Protein AF-A0A662V491-F1 (afdb_monomer)

pLDDT: mean 94.91, std 5.01, range [62.38, 98.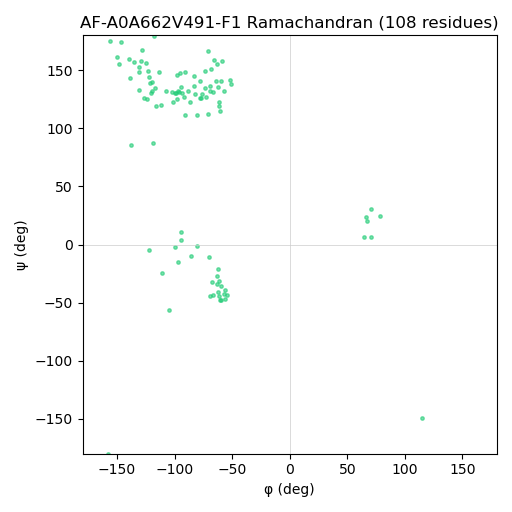44]

Radius of gyration: 14.9 Å; Cα contacts (8 Å, |Δi|>4): 204; chains: 1; bounding box: 35×33×39 Å

Sequence (110 aa):
MRAEIHVPIALARRLGFALEGLRSERYRVVGSEVVTYVLGTVGVRVLTGDRSSRWVSARAVSVPRGYEVILSDALIKELGVVLIKPRSGLWRFVDEEKTRGSEEPAYWVE

Foldseek 3Di:
DFWAKEDAPLRCVVVPQDPPPWDWDWDDDVPDIFIKTWSAWDWDWDDDPVDIFDTDIHTYIYTPPDFFMDTDPNNCVVNQKADDDVVQQWIDGVPDPDIDHDDDTGTRDD

Mean predicted aligned error: 3.32 Å

Structure (mmCIF, N/CA/C/O backbone):
data_AF-A0A662V491-F1
#
_entry.id   AF-A0A662V491-F1
#
loop_
_atom_site.group_PDB
_atom_site.id
_atom_site.type_symbol
_atom_site.label_atom_id
_atom_site.label_alt_id
_atom_site.label_comp_id
_atom_site.label_asym_id
_atom_site.label_entity_id
_atom_site.label_seq_id
_atom_site.pdbx_PDB_ins_code
_atom_site.Cartn_x
_atom_site.Cartn_y
_atom_site.Cartn_z
_atom_site.occupancy
_atom_site.B_iso_or_equiv
_ato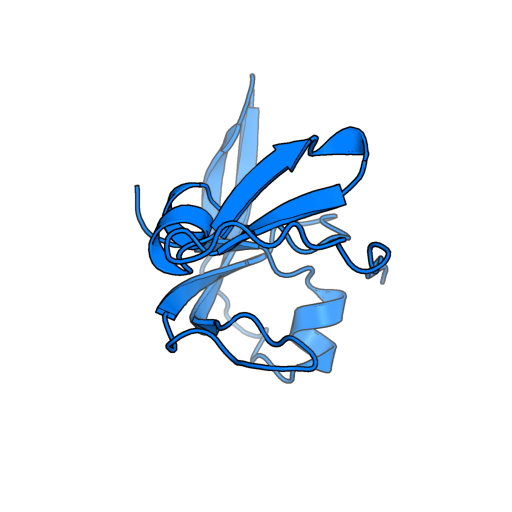m_site.auth_seq_id
_atom_site.auth_comp_id
_atom_site.auth_asym_id
_atom_site.auth_atom_id
_atom_site.pdbx_PDB_model_num
ATOM 1 N N . MET A 1 1 ? -10.188 9.506 -7.701 1.00 62.38 1 MET A N 1
ATOM 2 C CA . MET A 1 1 ? -8.859 8.865 -7.802 1.00 62.38 1 MET A CA 1
ATOM 3 C C . MET A 1 1 ? -9.056 7.359 -7.835 1.00 62.38 1 MET A C 1
ATOM 5 O O . MET A 1 1 ? -10.005 6.884 -7.225 1.00 62.38 1 MET A O 1
ATOM 9 N N . ARG A 1 2 ? -8.250 6.634 -8.617 1.00 87.50 2 ARG A N 1
ATOM 10 C CA . ARG A 1 2 ? -8.315 5.167 -8.731 1.00 87.50 2 ARG A CA 1
ATOM 11 C C . ARG A 1 2 ? -7.521 4.539 -7.580 1.00 87.50 2 ARG A C 1
ATOM 13 O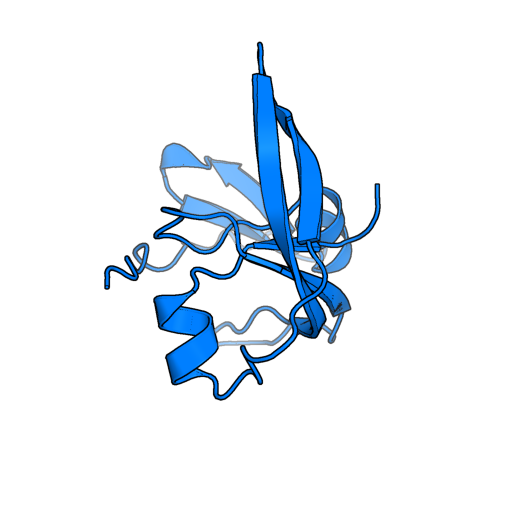 O . ARG A 1 2 ? -6.499 5.102 -7.206 1.00 87.50 2 ARG A O 1
ATOM 20 N N . ALA A 1 3 ? -7.960 3.394 -7.054 1.00 97.31 3 ALA A N 1
ATOM 21 C CA . ALA A 1 3 ? -7.182 2.624 -6.087 1.00 97.31 3 ALA A CA 1
ATOM 22 C C . ALA A 1 3 ? -5.847 2.167 -6.695 1.00 97.31 3 ALA A C 1
ATOM 24 O O . ALA A 1 3 ? -5.803 1.494 -7.731 1.00 97.31 3 ALA A O 1
ATOM 25 N N . GLU A 1 4 ? -4.764 2.551 -6.035 1.00 98.06 4 GLU A N 1
ATOM 26 C CA . GLU A 1 4 ? -3.391 2.314 -6.461 1.00 98.06 4 GLU A CA 1
ATOM 27 C C . GLU A 1 4 ? -2.492 1.913 -5.287 1.00 98.06 4 GLU A C 1
ATOM 29 O O . GLU A 1 4 ? -2.652 2.414 -4.165 1.00 98.06 4 GLU A O 1
ATOM 34 N N . ILE A 1 5 ? -1.556 1.008 -5.574 1.00 98.00 5 ILE A N 1
ATOM 35 C CA . ILE A 1 5 ? -0.482 0.566 -4.689 1.00 98.00 5 ILE A CA 1
ATOM 36 C C . ILE A 1 5 ? 0.865 0.787 -5.378 1.00 98.00 5 ILE A C 1
ATOM 38 O O . ILE A 1 5 ? 1.103 0.302 -6.488 1.00 98.00 5 ILE A O 1
ATOM 42 N N . HIS A 1 6 ? 1.753 1.512 -4.706 1.00 97.06 6 HIS A N 1
ATOM 43 C CA . HIS A 1 6 ? 3.142 1.643 -5.119 1.00 97.06 6 HIS A CA 1
ATOM 44 C C . HIS A 1 6 ? 3.924 0.474 -4.535 1.00 97.06 6 HIS A C 1
ATOM 46 O O . HIS A 1 6 ? 3.941 0.279 -3.321 1.00 97.06 6 HIS A O 1
ATOM 52 N N . VAL A 1 7 ? 4.567 -0.296 -5.400 1.00 97.38 7 VAL A N 1
ATOM 53 C CA . VAL A 1 7 ? 5.376 -1.457 -5.050 1.00 97.38 7 VAL A CA 1
ATOM 54 C C . VAL A 1 7 ? 6.817 -1.152 -5.457 1.00 97.38 7 VAL A C 1
ATOM 56 O O . VAL A 1 7 ? 7.060 -0.931 -6.645 1.00 97.38 7 VAL A O 1
ATOM 59 N N . PRO A 1 8 ? 7.776 -1.129 -4.513 1.00 96.94 8 PRO A N 1
ATOM 60 C CA . PRO A 1 8 ? 9.194 -1.011 -4.837 1.00 96.94 8 PRO A CA 1
ATOM 61 C C . PRO A 1 8 ? 9.625 -2.054 -5.867 1.00 96.94 8 PRO A C 1
ATOM 63 O O . PRO A 1 8 ? 9.205 -3.209 -5.789 1.00 96.94 8 PRO A O 1
ATOM 66 N N . ILE A 1 9 ? 10.506 -1.685 -6.797 1.00 94.69 9 ILE A N 1
ATOM 67 C CA . ILE A 1 9 ? 10.925 -2.591 -7.878 1.00 94.69 9 ILE A CA 1
ATOM 68 C C . ILE A 1 9 ? 11.585 -3.875 -7.344 1.00 94.69 9 ILE A C 1
ATOM 70 O O . ILE A 1 9 ? 11.338 -4.961 -7.869 1.00 94.69 9 ILE A O 1
ATOM 74 N N . ALA A 1 10 ? 12.341 -3.776 -6.243 1.00 94.81 10 ALA A N 1
ATOM 75 C CA . ALA A 1 10 ? 12.939 -4.920 -5.558 1.00 94.81 10 ALA A CA 1
ATOM 76 C C . ALA A 1 10 ? 11.870 -5.889 -5.019 1.00 94.81 10 ALA A C 1
ATOM 78 O O . ALA A 1 10 ? 11.993 -7.107 -5.171 1.00 94.81 10 ALA A O 1
ATOM 79 N N . LEU A 1 11 ? 10.778 -5.355 -4.459 1.00 96.50 11 LEU A N 1
ATOM 80 C CA . LEU A 1 11 ? 9.637 -6.157 -4.022 1.00 96.50 11 LEU A CA 1
ATOM 81 C C . LEU A 1 11 ? 8.881 -6.753 -5.215 1.00 96.50 11 LEU A C 1
ATOM 83 O O . LEU A 1 11 ? 8.564 -7.939 -5.200 1.00 96.50 11 LEU A O 1
ATOM 87 N N . ALA A 1 12 ? 8.632 -5.969 -6.266 1.00 96.00 12 ALA A N 1
ATOM 88 C CA . ALA A 1 12 ? 7.966 -6.450 -7.475 1.00 96.00 12 ALA A CA 1
ATOM 89 C C . ALA A 1 12 ? 8.727 -7.634 -8.099 1.00 96.00 12 ALA A C 1
ATOM 91 O O . ALA A 1 12 ? 8.125 -8.650 -8.441 1.00 96.00 12 ALA A O 1
ATOM 92 N N . ARG A 1 13 ? 10.063 -7.565 -8.152 1.00 95.12 13 ARG A N 1
ATOM 93 C CA . ARG A 1 13 ? 10.911 -8.680 -8.596 1.00 95.12 13 ARG A CA 1
ATOM 94 C C . ARG A 1 13 ? 10.731 -9.919 -7.719 1.00 95.12 13 ARG A C 1
ATOM 96 O O . ARG A 1 13 ? 10.518 -11.009 -8.242 1.00 95.12 13 ARG A O 1
ATOM 103 N N . ARG A 1 14 ? 10.767 -9.760 -6.391 1.00 95.69 14 ARG A N 1
ATOM 104 C CA . ARG A 1 14 ? 10.583 -10.870 -5.437 1.00 95.69 14 ARG A CA 1
ATOM 105 C C . ARG A 1 14 ? 9.195 -11.510 -5.534 1.00 95.69 14 ARG A C 1
ATOM 107 O O . ARG A 1 14 ? 9.069 -12.712 -5.328 1.00 95.69 14 ARG A O 1
ATOM 114 N N . LEU A 1 15 ? 8.171 -10.717 -5.840 1.00 95.50 15 LEU A N 1
ATOM 115 C CA . LEU A 1 15 ? 6.797 -11.182 -6.041 1.00 95.50 15 LEU A CA 1
ATOM 116 C C . LEU A 1 15 ? 6.556 -11.777 -7.441 1.00 95.50 15 LEU A C 1
ATOM 118 O O . LEU A 1 15 ? 5.446 -12.226 -7.714 1.00 95.50 15 LEU A O 1
ATOM 122 N N . GLY A 1 16 ? 7.569 -11.799 -8.315 1.00 95.75 16 GLY A N 1
ATOM 123 C CA . GLY A 1 16 ? 7.488 -12.427 -9.634 1.00 95.75 16 GLY A CA 1
ATOM 124 C C . GLY A 1 16 ? 6.751 -11.600 -10.688 1.00 95.75 16 GLY A C 1
ATOM 125 O O . GLY A 1 16 ? 6.225 -12.166 -11.644 1.00 95.75 16 GLY A O 1
ATOM 126 N N . PHE A 1 17 ? 6.687 -10.274 -10.536 1.00 95.56 17 PHE A N 1
ATOM 127 C CA . PHE A 1 17 ? 6.145 -9.416 -11.590 1.00 95.56 17 PHE A CA 1
ATOM 128 C C . PHE A 1 17 ? 7.019 -9.500 -12.847 1.00 95.56 17 PHE A C 1
ATOM 130 O O . PHE A 1 17 ? 8.247 -9.496 -12.763 1.00 95.56 17 PHE A O 1
ATOM 137 N N . ALA A 1 18 ? 6.386 -9.513 -14.020 1.00 93.94 18 ALA A N 1
ATOM 138 C CA . ALA A 1 18 ? 7.091 -9.341 -15.283 1.00 93.94 18 ALA A CA 1
ATOM 139 C C . ALA A 1 18 ? 7.556 -7.882 -15.394 1.00 93.94 18 ALA A C 1
ATOM 141 O O . ALA A 1 18 ? 6.729 -6.978 -15.474 1.00 93.94 18 ALA A O 1
ATOM 142 N N . LEU A 1 19 ? 8.871 -7.652 -15.354 1.00 93.50 19 LEU A N 1
ATOM 143 C CA . LEU A 1 19 ? 9.457 -6.303 -15.361 1.00 93.50 19 LEU A CA 1
ATOM 144 C C . LEU A 1 19 ? 9.964 -5.863 -16.744 1.00 93.50 19 LEU A C 1
ATOM 146 O O . LEU A 1 19 ? 10.439 -4.740 -16.909 1.00 93.50 19 LEU A O 1
ATOM 150 N N . GLU A 1 20 ? 9.864 -6.734 -17.741 1.00 92.62 20 GLU A N 1
ATOM 151 C CA . GLU A 1 20 ? 10.270 -6.456 -19.115 1.00 92.62 20 GLU A CA 1
ATOM 152 C C . GLU A 1 20 ? 9.153 -5.722 -19.867 1.00 92.62 20 GLU A C 1
ATOM 154 O O . GLU A 1 20 ? 7.979 -6.070 -19.758 1.00 92.62 20 GLU A O 1
ATOM 159 N N . GLY A 1 21 ? 9.511 -4.688 -20.634 1.00 91.50 21 GLY A N 1
ATOM 160 C CA . GLY A 1 21 ? 8.552 -3.963 -21.477 1.00 91.50 21 GLY A CA 1
ATOM 161 C C . GLY A 1 21 ? 7.486 -3.164 -20.715 1.00 91.50 21 GLY A C 1
ATOM 162 O O . GLY A 1 21 ? 6.441 -2.848 -21.285 1.00 91.50 21 GLY A O 1
ATOM 163 N N . LEU A 1 22 ? 7.721 -2.830 -19.440 1.00 94.94 22 LEU A N 1
ATOM 164 C CA . LEU A 1 22 ? 6.769 -2.064 -18.634 1.00 94.94 22 LEU A CA 1
ATOM 165 C C . LEU A 1 22 ? 6.435 -0.716 -19.282 1.00 94.94 22 LEU A C 1
ATOM 167 O O . LEU A 1 22 ? 7.315 0.074 -19.631 1.00 94.94 22 LEU A O 1
ATOM 171 N N . ARG A 1 23 ? 5.137 -0.405 -19.357 1.00 95.69 23 ARG A N 1
ATOM 172 C CA . ARG A 1 23 ? 4.671 0.929 -19.743 1.00 95.69 23 ARG A CA 1
ATOM 173 C C . ARG A 1 23 ? 5.061 1.938 -18.665 1.00 95.69 23 ARG A C 1
ATOM 175 O O . ARG A 1 23 ? 4.764 1.733 -17.489 1.00 95.69 23 ARG A O 1
ATOM 182 N N . SER A 1 24 ? 5.646 3.055 -19.082 1.00 94.88 24 SER A N 1
ATOM 183 C CA . SER A 1 24 ? 5.924 4.197 -18.214 1.00 94.88 24 SER A CA 1
ATOM 184 C C . SER A 1 24 ? 4.858 5.288 -18.333 1.00 94.88 24 SER A C 1
ATOM 186 O O . SER A 1 24 ? 4.366 5.572 -19.425 1.00 94.88 24 SER A O 1
ATOM 188 N N . GLU A 1 25 ? 4.575 5.963 -17.228 1.00 95.38 25 GLU A N 1
ATOM 189 C CA . GLU A 1 25 ? 3.722 7.148 -17.130 1.00 95.38 25 GLU A CA 1
ATOM 190 C C . GLU A 1 25 ? 4.438 8.261 -16.364 1.00 95.38 25 GLU A C 1
ATOM 192 O O . GLU A 1 25 ? 5.361 7.996 -15.597 1.00 95.38 25 GLU A O 1
ATOM 197 N N . ARG A 1 26 ? 4.023 9.517 -16.565 1.00 94.56 26 ARG A N 1
ATOM 198 C CA . ARG A 1 26 ? 4.517 10.658 -15.784 1.00 94.56 26 ARG A CA 1
ATOM 199 C C . ARG A 1 26 ? 3.498 11.045 -14.729 1.00 94.56 26 ARG A C 1
ATOM 201 O O . ARG A 1 26 ? 2.349 11.338 -15.050 1.00 94.56 26 ARG A O 1
ATOM 208 N N . TYR A 1 27 ? 3.932 11.034 -13.478 1.00 92.94 27 TYR A N 1
ATOM 209 C CA . TYR A 1 27 ? 3.136 11.444 -12.333 1.00 92.94 27 TYR A CA 1
ATOM 210 C C . TYR A 1 27 ? 3.564 12.837 -11.919 1.00 92.94 27 TYR A C 1
ATOM 212 O O . TYR A 1 27 ? 4.755 13.095 -11.747 1.00 92.94 27 TYR A O 1
ATOM 220 N N . ARG A 1 28 ? 2.593 13.729 -11.728 1.00 92.50 28 ARG A N 1
ATOM 221 C CA . ARG A 1 28 ? 2.865 15.045 -11.164 1.00 92.50 28 ARG A CA 1
ATOM 222 C C . ARG A 1 28 ? 3.049 14.914 -9.661 1.00 92.50 28 ARG A C 1
ATOM 224 O O . ARG A 1 28 ? 2.175 14.401 -8.967 1.00 92.50 28 ARG A O 1
ATOM 231 N N . VAL A 1 29 ? 4.174 15.411 -9.176 1.00 88.19 29 VAL A N 1
ATOM 232 C CA . VAL A 1 29 ? 4.485 15.531 -7.752 1.00 88.19 29 VAL A CA 1
ATOM 233 C C . VAL A 1 29 ? 4.678 17.007 -7.415 1.00 88.19 29 VAL A C 1
ATOM 235 O O . VAL A 1 29 ? 4.553 17.879 -8.278 1.00 88.19 29 VAL A O 1
ATOM 238 N N . VAL A 1 30 ? 4.958 17.318 -6.151 1.00 89.88 30 VAL A N 1
ATOM 239 C CA . VAL A 1 30 ? 5.217 18.703 -5.746 1.00 89.88 30 VAL A CA 1
ATOM 240 C C . VAL A 1 30 ? 6.442 19.230 -6.501 1.00 89.88 30 VAL A C 1
ATOM 242 O O . VAL A 1 30 ? 7.547 18.723 -6.332 1.00 89.88 30 VAL A O 1
ATOM 245 N N . GLY A 1 31 ? 6.226 20.233 -7.357 1.00 89.69 31 GLY A N 1
ATOM 246 C CA . GLY A 1 31 ? 7.282 20.947 -8.082 1.00 89.69 31 GLY A CA 1
ATOM 247 C C . GLY A 1 31 ? 7.993 20.165 -9.193 1.00 89.69 31 GLY A C 1
ATOM 248 O O . GLY A 1 31 ? 8.964 20.678 -9.738 1.00 89.69 31 GLY A O 1
ATOM 249 N N . SER A 1 32 ? 7.554 18.948 -9.535 1.00 92.25 32 SER A N 1
ATOM 250 C CA . SER A 1 32 ? 8.210 18.125 -10.560 1.00 92.25 32 SER A CA 1
ATOM 251 C C . SER A 1 32 ? 7.271 17.066 -11.151 1.00 92.25 32 SER A C 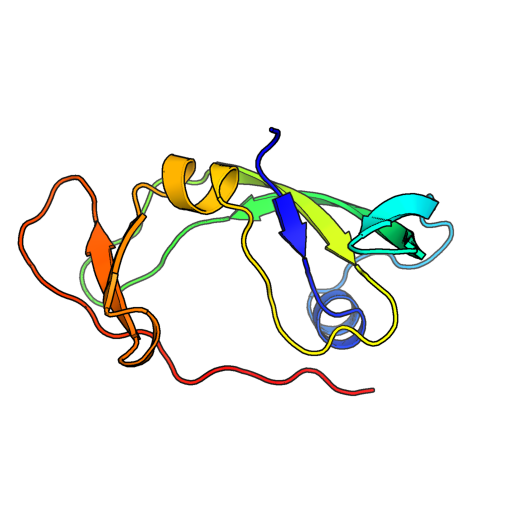1
ATOM 253 O O . SER A 1 32 ? 6.109 16.936 -10.759 1.00 92.25 32 SER A O 1
ATOM 255 N N . GLU A 1 33 ? 7.792 16.279 -12.086 1.00 92.00 33 GLU A N 1
ATOM 256 C CA . GLU A 1 33 ? 7.180 15.046 -12.568 1.00 92.00 33 GLU A CA 1
ATOM 257 C C . GLU A 1 33 ? 8.140 13.873 -12.355 1.00 92.00 33 GLU A C 1
ATOM 259 O O . GLU A 1 33 ? 9.355 14.009 -12.497 1.00 92.00 33 GLU A O 1
ATOM 264 N N . VAL A 1 34 ? 7.592 12.706 -12.024 1.00 92.81 34 VAL A N 1
ATOM 265 C CA . VAL A 1 34 ? 8.359 11.464 -11.879 1.00 92.81 34 VAL A CA 1
ATOM 266 C C . VAL A 1 34 ? 7.856 10.419 -12.859 1.00 92.81 34 VAL A C 1
ATOM 268 O O . VAL A 1 34 ? 6.653 10.279 -13.089 1.00 92.81 34 VAL A O 1
ATOM 271 N N . VAL A 1 35 ? 8.788 9.671 -13.445 1.00 94.00 35 VAL A N 1
ATOM 272 C CA . VAL A 1 35 ? 8.454 8.501 -14.260 1.00 94.00 35 VAL A CA 1
ATOM 273 C C . VAL A 1 35 ? 8.005 7.380 -13.331 1.00 94.00 35 VAL A C 1
ATOM 275 O O . VAL A 1 35 ? 8.640 7.127 -12.316 1.00 94.00 35 VAL A O 1
ATOM 278 N N . THR A 1 36 ? 6.915 6.712 -13.681 1.00 95.25 36 THR A N 1
ATOM 279 C CA . T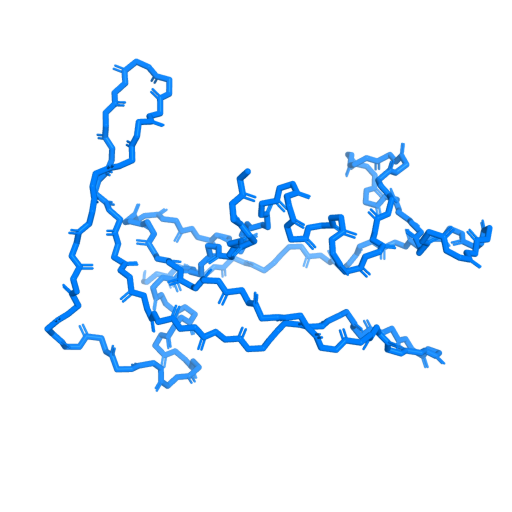HR A 1 36 ? 6.315 5.615 -12.922 1.00 95.25 36 THR A CA 1
ATOM 280 C C . THR A 1 36 ? 6.049 4.450 -13.868 1.00 95.25 36 THR A C 1
ATOM 282 O O . THR A 1 36 ? 5.509 4.653 -14.953 1.00 95.25 36 THR A O 1
ATOM 285 N N . TYR A 1 37 ? 6.418 3.233 -13.481 1.00 96.69 37 TYR A N 1
ATOM 286 C CA . TYR A 1 37 ? 6.186 2.024 -14.271 1.00 96.69 37 TYR A CA 1
ATOM 287 C C . TYR A 1 37 ? 4.897 1.331 -13.847 1.00 96.69 37 TYR A C 1
ATOM 289 O O . TYR A 1 37 ? 4.634 1.163 -12.658 1.00 96.69 37 TYR A O 1
ATOM 297 N N . VAL A 1 38 ? 4.102 0.898 -14.818 1.00 97.12 38 VAL A N 1
ATOM 298 C CA . VAL A 1 38 ? 2.823 0.227 -14.583 1.00 97.12 38 VAL A CA 1
ATOM 299 C C . VAL A 1 38 ? 3.038 -1.274 -14.507 1.00 97.12 38 VAL A C 1
ATOM 301 O O . VAL A 1 38 ? 3.303 -1.904 -15.524 1.00 97.12 38 VAL A O 1
ATOM 304 N N . LEU A 1 39 ? 2.858 -1.848 -13.320 1.00 97.12 39 LEU A N 1
ATOM 305 C CA . LEU A 1 39 ? 3.034 -3.280 -13.061 1.00 97.12 39 LEU A CA 1
ATOM 306 C C . LEU A 1 39 ? 1.775 -4.111 -13.368 1.00 97.12 39 LEU A C 1
ATOM 308 O O . LEU A 1 39 ? 1.820 -5.337 -13.350 1.00 97.12 39 LEU A O 1
ATOM 312 N N . GLY A 1 40 ? 0.643 -3.453 -13.633 1.00 96.19 40 GLY A N 1
ATOM 313 C CA . GLY A 1 40 ? -0.625 -4.093 -13.982 1.00 96.19 40 GLY A CA 1
ATOM 314 C C . GLY A 1 40 ? -1.711 -3.876 -12.930 1.00 96.19 40 GLY A C 1
ATOM 315 O O . GLY A 1 40 ? -1.769 -2.831 -12.279 1.00 96.19 40 GLY A O 1
ATOM 316 N N . THR A 1 41 ? -2.617 -4.846 -12.805 1.00 97.00 41 THR A N 1
ATOM 317 C CA . THR A 1 41 ? -3.700 -4.841 -11.809 1.00 97.00 41 THR A CA 1
ATOM 318 C C . THR A 1 41 ? -3.509 -6.015 -10.862 1.00 97.00 41 THR A C 1
ATOM 320 O O . THR A 1 41 ? -3.237 -7.124 -11.314 1.00 97.00 41 THR A O 1
ATOM 323 N N . VAL A 1 42 ? -3.653 -5.771 -9.562 1.00 97.88 42 VAL A N 1
ATOM 324 C CA . VAL A 1 42 ? -3.431 -6.763 -8.505 1.00 97.88 42 VAL A CA 1
ATOM 325 C C . VAL A 1 42 ? -4.593 -6.783 -7.522 1.00 97.88 42 VAL A C 1
ATOM 327 O O . VAL A 1 42 ? -5.272 -5.776 -7.319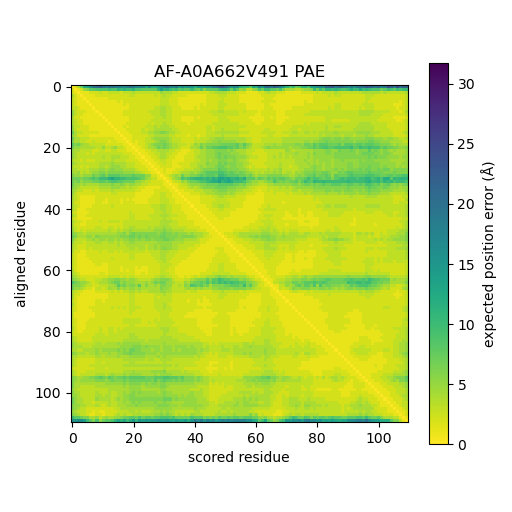 1.00 97.88 42 VAL A O 1
ATOM 330 N N . GLY A 1 43 ? -4.805 -7.933 -6.885 1.00 98.00 43 GLY A N 1
ATOM 331 C CA . GLY A 1 43 ? -5.662 -8.035 -5.710 1.00 98.00 43 GLY A CA 1
ATOM 332 C C . GLY A 1 43 ? -4.891 -7.634 -4.456 1.00 98.00 43 GLY A C 1
ATOM 333 O O . GLY A 1 43 ? -3.807 -8.153 -4.203 1.00 98.00 43 GLY A O 1
ATOM 334 N N . VAL A 1 44 ? -5.460 -6.738 -3.655 1.00 98.31 44 VAL A N 1
ATOM 335 C CA . VAL A 1 44 ? -4.921 -6.310 -2.360 1.00 98.31 44 VAL A CA 1
ATOM 336 C C . VAL A 1 44 ? -5.952 -6.602 -1.278 1.00 98.31 44 VAL A C 1
ATOM 338 O O . VAL A 1 44 ? -7.146 -6.385 -1.479 1.00 98.31 44 VAL A O 1
ATOM 341 N N . ARG A 1 45 ? -5.507 -7.091 -0.121 1.00 97.94 45 ARG A N 1
ATOM 342 C CA . ARG A 1 45 ? -6.346 -7.216 1.074 1.00 97.94 45 ARG A CA 1
ATOM 343 C C . ARG A 1 45 ? -5.513 -7.037 2.335 1.00 97.94 45 ARG A C 1
ATOM 345 O O . ARG A 1 45 ? -4.319 -7.324 2.325 1.00 97.94 45 ARG A O 1
ATOM 352 N N . VAL A 1 46 ? -6.156 -6.629 3.422 1.00 97.81 46 VAL A N 1
ATOM 353 C CA . VAL A 1 46 ? -5.537 -6.581 4.749 1.00 97.81 46 VAL A CA 1
ATOM 354 C C . VAL A 1 46 ? -5.724 -7.929 5.436 1.00 97.81 46 VAL A C 1
ATOM 356 O O . VAL A 1 46 ? -6.827 -8.483 5.456 1.00 97.81 46 VAL A O 1
ATOM 359 N N . LEU A 1 47 ? -4.638 -8.453 5.994 1.00 97.06 47 LEU A N 1
ATOM 360 C CA . LEU A 1 47 ? -4.624 -9.639 6.842 1.00 97.06 47 LEU A CA 1
ATOM 361 C C . LEU A 1 47 ? -4.380 -9.206 8.284 1.00 97.06 47 LEU A C 1
ATOM 363 O O . LEU A 1 47 ? -3.459 -8.438 8.543 1.00 97.06 47 LEU A O 1
ATOM 367 N N . THR A 1 48 ? -5.182 -9.711 9.213 1.00 95.75 48 THR A N 1
ATOM 368 C CA . THR A 1 48 ? -4.942 -9.593 10.653 1.00 95.75 48 THR A CA 1
ATOM 369 C C . THR A 1 48 ? -5.025 -10.981 11.284 1.00 95.75 48 THR A C 1
ATOM 371 O O . THR A 1 48 ? -5.493 -11.927 10.651 1.00 95.75 48 THR A O 1
ATOM 374 N N . GLY A 1 49 ? -4.581 -11.132 12.536 1.00 93.25 49 GLY A N 1
ATOM 375 C CA . GLY A 1 49 ? -4.617 -12.435 13.218 1.00 93.25 49 GLY A CA 1
ATOM 376 C C . GLY A 1 49 ? -6.028 -13.012 13.417 1.00 93.25 49 GLY A C 1
ATOM 377 O O . GLY A 1 49 ? -6.179 -14.213 13.597 1.00 93.25 49 GLY A O 1
ATOM 378 N N . ASP A 1 50 ? -7.056 -12.164 13.378 1.00 96.00 50 ASP A N 1
ATOM 379 C CA . ASP A 1 50 ? -8.458 -12.498 13.645 1.00 96.00 50 ASP A CA 1
ATOM 380 C C . ASP A 1 50 ? -9.372 -12.449 12.409 1.00 96.00 50 ASP A C 1
ATOM 382 O O . ASP A 1 50 ? -10.418 -13.095 12.407 1.00 96.00 50 ASP A O 1
ATOM 386 N N . ARG A 1 51 ? -9.028 -11.687 11.361 1.00 95.38 51 ARG A N 1
ATOM 387 C CA . ARG A 1 51 ? -9.855 -11.575 10.150 1.00 95.38 51 ARG A CA 1
ATOM 388 C C . ARG A 1 51 ? -9.048 -11.156 8.923 1.00 95.38 51 ARG A C 1
ATOM 390 O O . ARG A 1 51 ? -7.868 -10.833 8.983 1.00 95.38 51 ARG A O 1
ATOM 397 N N . SER A 1 52 ? -9.721 -11.131 7.777 1.00 96.88 52 SER A N 1
ATOM 398 C CA . SER A 1 52 ? -9.198 -10.513 6.558 1.00 96.88 52 SER A CA 1
ATOM 399 C C . SER A 1 52 ? -10.235 -9.588 5.941 1.00 96.88 52 SER A C 1
ATOM 401 O O . SER A 1 52 ? -11.438 -9.834 6.069 1.00 96.88 52 SER A O 1
ATOM 403 N N . SER A 1 53 ? -9.777 -8.525 5.281 1.00 96.81 53 SER A N 1
ATOM 404 C CA . SER A 1 53 ? -10.659 -7.700 4.458 1.00 96.81 53 SER A CA 1
ATOM 405 C C . SER A 1 53 ? -11.068 -8.458 3.191 1.00 96.81 53 SER A C 1
ATOM 407 O O . SER A 1 53 ? -10.446 -9.450 2.795 1.00 96.81 53 SER A O 1
ATOM 409 N N . ARG A 1 54 ? -12.077 -7.937 2.488 1.00 96.38 54 ARG A N 1
ATOM 410 C CA . ARG A 1 54 ? -12.326 -8.326 1.094 1.00 96.38 54 ARG A CA 1
ATOM 411 C C . ARG A 1 54 ? -11.103 -8.031 0.219 1.00 96.38 54 ARG A C 1
ATOM 413 O O . ARG A 1 54 ? -10.296 -7.158 0.547 1.00 96.38 54 ARG A O 1
ATOM 420 N N . TRP A 1 55 ? -11.019 -8.723 -0.912 1.00 98.19 55 TRP A N 1
ATOM 421 C CA . TRP A 1 55 ? -10.096 -8.369 -1.983 1.00 98.19 55 TRP A CA 1
ATOM 422 C C . TRP A 1 55 ? -10.527 -7.066 -2.656 1.00 98.19 55 TRP A C 1
ATOM 424 O O . TRP A 1 55 ? -11.706 -6.868 -2.952 1.00 98.19 55 TRP A O 1
ATOM 434 N N . VAL A 1 56 ? -9.555 -6.200 -2.909 1.00 98.25 56 VAL A N 1
ATOM 435 C CA . VAL A 1 56 ? -9.706 -4.935 -3.623 1.00 98.25 56 VAL A CA 1
ATOM 436 C C . VAL A 1 56 ? -8.797 -4.962 -4.843 1.00 98.25 56 VAL A C 1
ATOM 438 O O . VAL A 1 56 ? -7.620 -5.300 -4.740 1.00 98.25 56 VAL A O 1
ATOM 441 N N . SER A 1 57 ? -9.343 -4.623 -6.007 1.00 98.12 57 SER A N 1
ATOM 442 C CA . SER A 1 57 ? -8.570 -4.521 -7.242 1.00 98.12 57 SER A CA 1
ATOM 443 C C . SER A 1 57 ? -7.844 -3.179 -7.280 1.00 98.12 57 SER A C 1
ATOM 445 O O . SER A 1 57 ? -8.478 -2.141 -7.456 1.00 98.12 57 SER A O 1
ATOM 447 N N . ALA A 1 58 ? -6.519 -3.196 -7.183 1.00 98.44 58 ALA A N 1
ATOM 448 C CA . ALA A 1 58 ? -5.688 -2.001 -7.248 1.00 98.44 58 ALA A CA 1
ATOM 449 C C . ALA A 1 58 ? -4.820 -2.003 -8.503 1.00 98.44 58 ALA A C 1
ATOM 451 O O . ALA A 1 58 ? -4.369 -3.041 -8.990 1.00 98.44 58 ALA A O 1
ATOM 452 N N . ARG A 1 59 ? -4.542 -0.810 -9.014 1.00 97.62 59 ARG A N 1
ATOM 453 C CA . ARG A 1 59 ? -3.464 -0.619 -9.976 1.00 97.62 59 ARG A CA 1
ATOM 454 C C . ARG A 1 59 ? -2.129 -0.729 -9.239 1.00 97.62 59 ARG A C 1
ATOM 456 O O . ARG A 1 59 ? -1.945 -0.056 -8.232 1.00 97.62 59 ARG A O 1
ATOM 463 N N . ALA A 1 60 ? -1.225 -1.576 -9.714 1.00 98.00 60 ALA A N 1
ATOM 464 C CA . ALA A 1 60 ? 0.123 -1.670 -9.169 1.00 98.00 60 ALA A CA 1
ATOM 465 C C . ALA A 1 60 ? 1.075 -0.825 -10.012 1.00 98.00 60 ALA A C 1
ATOM 467 O O . ALA A 1 60 ? 1.092 -0.931 -11.244 1.00 98.00 60 ALA A O 1
ATOM 468 N N . VAL A 1 61 ? 1.875 -0.001 -9.346 1.00 97.31 61 VAL A N 1
ATOM 469 C CA . VAL A 1 61 ? 2.879 0.846 -9.988 1.00 97.31 61 VAL A CA 1
ATOM 470 C C . VAL A 1 61 ? 4.199 0.804 -9.233 1.00 97.31 61 VAL A C 1
ATOM 472 O O . VAL A 1 61 ? 4.224 0.520 -8.042 1.00 97.31 61 VAL A O 1
ATOM 475 N N . SER A 1 62 ? 5.300 1.112 -9.910 1.00 96.50 62 SER A N 1
ATOM 476 C CA . SER A 1 62 ? 6.619 1.254 -9.295 1.00 96.50 62 SER A CA 1
ATOM 477 C C . SER A 1 62 ? 7.215 2.605 -9.658 1.00 96.50 62 SER A C 1
ATOM 479 O O . SER A 1 62 ? 7.353 2.936 -10.836 1.00 96.50 62 SER A O 1
ATOM 481 N N . VAL A 1 63 ? 7.611 3.372 -8.646 1.00 92.81 63 VAL A N 1
ATOM 482 C CA . VAL A 1 63 ? 8.358 4.623 -8.823 1.00 92.81 63 VAL A CA 1
ATOM 483 C C . VAL A 1 63 ? 9.847 4.314 -8.633 1.00 92.81 63 VAL A C 1
ATOM 485 O O . VAL A 1 63 ? 10.199 3.654 -7.651 1.00 92.81 63 VAL A O 1
ATOM 488 N N . PRO A 1 64 ? 10.741 4.762 -9.535 1.00 85.75 64 PRO A N 1
ATOM 489 C CA . PRO A 1 64 ? 12.180 4.617 -9.360 1.00 85.75 64 PRO A CA 1
ATOM 490 C C . PRO A 1 64 ? 12.630 5.129 -7.990 1.00 85.75 64 PRO A C 1
ATOM 492 O O . PRO A 1 64 ? 12.189 6.188 -7.547 1.00 85.75 64 PRO A O 1
ATOM 495 N N . ARG A 1 65 ? 13.539 4.396 -7.338 1.00 84.75 65 ARG A N 1
ATOM 496 C CA . ARG A 1 65 ? 14.080 4.709 -6.000 1.00 84.75 65 ARG A CA 1
ATOM 497 C C . ARG A 1 65 ? 13.060 4.672 -4.850 1.00 84.75 65 ARG A C 1
ATOM 499 O O . ARG A 1 65 ? 13.422 5.020 -3.729 1.00 84.75 65 ARG A O 1
ATOM 506 N N . GLY A 1 66 ? 11.820 4.247 -5.095 1.00 87.75 66 GLY A N 1
ATOM 507 C CA . GLY A 1 66 ? 10.882 3.910 -4.027 1.00 87.75 66 GLY A CA 1
ATOM 508 C C . GLY A 1 66 ? 11.336 2.643 -3.306 1.00 87.75 66 GLY A C 1
ATOM 509 O O . GLY A 1 66 ? 11.673 1.658 -3.959 1.00 87.75 66 GLY A O 1
ATOM 510 N N . TYR A 1 67 ? 11.346 2.678 -1.976 1.00 94.19 67 TYR A N 1
ATOM 511 C CA . TYR A 1 67 ? 11.845 1.589 -1.130 1.00 94.19 67 TYR A CA 1
ATOM 512 C C . TYR A 1 67 ? 10.794 1.065 -0.137 1.00 94.19 67 TYR A C 1
ATOM 514 O O . TYR A 1 67 ? 11.029 0.065 0.527 1.00 94.19 67 TYR A O 1
ATOM 522 N N . GLU A 1 68 ? 9.617 1.682 -0.064 1.00 95.44 68 GLU A N 1
ATOM 523 C CA . GLU A 1 68 ? 8.487 1.236 0.758 1.00 95.44 68 GLU A CA 1
ATOM 524 C C . GLU A 1 68 ? 7.229 1.067 -0.094 1.00 95.44 68 GLU A C 1
ATOM 526 O O . GLU A 1 68 ? 7.077 1.685 -1.152 1.00 95.44 68 GLU A O 1
ATOM 531 N N . VAL A 1 69 ? 6.313 0.224 0.383 1.00 96.69 69 VAL A N 1
ATOM 532 C CA . VAL A 1 69 ? 4.977 0.107 -0.205 1.00 96.69 69 VAL A CA 1
ATOM 533 C C . VAL A 1 69 ? 4.136 1.302 0.229 1.00 96.69 69 VAL A C 1
ATOM 535 O O . VAL A 1 69 ? 4.029 1.583 1.420 1.00 96.69 69 VAL A O 1
ATOM 538 N N . ILE A 1 70 ? 3.496 1.977 -0.727 1.00 95.88 70 ILE A N 1
ATOM 539 C CA . ILE A 1 70 ? 2.609 3.115 -0.447 1.00 95.88 70 ILE A CA 1
ATOM 540 C C . ILE A 1 70 ? 1.210 2.795 -0.959 1.00 95.88 70 ILE A C 1
ATOM 542 O O . ILE A 1 70 ? 1.030 2.365 -2.099 1.00 95.88 70 ILE A O 1
ATOM 546 N N . LEU A 1 71 ? 0.209 3.025 -0.114 1.00 96.94 71 LEU A N 1
ATOM 547 C CA . LEU A 1 71 ? -1.199 2.880 -0.464 1.00 96.94 71 LEU A CA 1
ATOM 548 C C . LEU A 1 71 ? -1.785 4.259 -0.768 1.00 96.94 71 LEU A C 1
ATOM 550 O O . LEU A 1 71 ? -1.637 5.187 0.026 1.00 96.94 71 LEU A O 1
ATOM 554 N N . SER A 1 72 ? -2.478 4.384 -1.897 1.00 97.06 72 SER A N 1
ATOM 555 C CA . SER A 1 72 ? -3.310 5.565 -2.165 1.00 97.06 72 SER A CA 1
ATOM 556 C C . SER A 1 72 ? -4.454 5.689 -1.152 1.00 97.06 72 SER A C 1
ATOM 558 O O . SER A 1 72 ? -4.935 4.696 -0.602 1.00 97.06 72 SER A O 1
ATOM 560 N N . ASP A 1 73 ? -4.950 6.908 -0.961 1.00 97.19 73 ASP A N 1
ATOM 561 C CA . ASP A 1 73 ? -6.143 7.199 -0.160 1.00 97.19 73 ASP A CA 1
ATOM 562 C C . ASP A 1 73 ? -7.378 6.412 -0.640 1.00 97.19 73 ASP A C 1
ATOM 564 O O . ASP A 1 73 ? -8.135 5.871 0.169 1.00 97.19 73 ASP A O 1
ATOM 568 N N . ALA A 1 74 ? -7.541 6.276 -1.959 1.00 98.06 74 ALA A N 1
ATOM 569 C CA . ALA A 1 74 ? -8.592 5.481 -2.579 1.00 98.06 74 ALA A CA 1
ATOM 570 C C . ALA A 1 74 ? -8.491 3.997 -2.193 1.00 98.06 74 ALA A C 1
ATOM 572 O O . ALA A 1 74 ? -9.498 3.394 -1.820 1.00 98.06 74 ALA A O 1
ATOM 573 N N . LEU A 1 75 ? -7.284 3.420 -2.212 1.00 98.44 75 LEU A N 1
ATOM 574 C CA . LEU A 1 75 ? -7.073 2.033 -1.798 1.00 98.44 75 LEU A CA 1
ATOM 575 C C . LEU A 1 75 ? -7.323 1.844 -0.294 1.00 98.44 75 LEU A C 1
ATOM 577 O O . LEU A 1 75 ? -8.009 0.900 0.092 1.00 98.44 75 LEU A O 1
ATOM 581 N N . ILE A 1 76 ? -6.836 2.760 0.550 1.00 98.00 76 ILE A N 1
ATOM 582 C CA . ILE A 1 76 ? -7.083 2.749 2.004 1.00 98.00 76 ILE A CA 1
ATOM 583 C C . ILE A 1 76 ? -8.593 2.745 2.290 1.00 98.00 76 ILE A C 1
ATOM 585 O O . ILE A 1 76 ? -9.081 1.918 3.067 1.00 98.00 76 ILE A O 1
ATOM 589 N N . LYS A 1 77 ? -9.350 3.613 1.606 1.00 97.75 77 LYS A N 1
ATOM 590 C CA . LYS A 1 77 ? -10.813 3.674 1.707 1.00 97.75 77 LYS A CA 1
ATOM 591 C C . LYS A 1 77 ? -11.473 2.362 1.281 1.00 97.75 77 LYS A C 1
ATOM 593 O O . LYS A 1 77 ? -12.353 1.868 1.981 1.00 97.75 77 LYS A O 1
ATOM 598 N N . GLU A 1 78 ? -11.084 1.795 0.140 1.00 97.81 78 GLU A N 1
ATOM 599 C CA . GLU A 1 78 ? -11.706 0.577 -0.397 1.00 97.81 78 GLU A CA 1
ATOM 600 C C . GLU A 1 78 ? -11.437 -0.671 0.455 1.00 97.81 78 GLU A C 1
ATOM 602 O O . GLU A 1 78 ? -12.321 -1.535 0.562 1.00 97.81 78 GLU A O 1
ATOM 607 N N . LEU A 1 79 ? -10.261 -0.728 1.091 1.00 98.12 79 LEU A N 1
ATOM 608 C CA . LEU A 1 79 ? -9.878 -1.735 2.087 1.00 98.12 79 LEU A CA 1
ATOM 609 C C . LEU A 1 79 ? -10.638 -1.582 3.414 1.00 98.12 79 LEU A C 1
ATOM 611 O O . LEU A 1 79 ? -10.571 -2.474 4.258 1.00 98.12 79 LEU A O 1
ATOM 615 N N . GLY A 1 80 ? -11.368 -0.478 3.597 1.00 97.62 80 GLY A N 1
ATOM 616 C CA . GLY A 1 80 ? -12.104 -0.186 4.821 1.00 97.62 80 GLY A CA 1
ATOM 617 C C . GLY A 1 80 ? -11.186 0.156 5.990 1.00 97.62 80 GLY A C 1
ATOM 618 O O . GLY A 1 80 ? -11.534 -0.158 7.121 1.00 97.62 80 GLY A O 1
ATOM 619 N N . VAL A 1 81 ? -10.021 0.758 5.738 1.00 97.94 81 VAL A N 1
ATOM 620 C CA . VAL A 1 81 ? -9.065 1.159 6.778 1.00 97.94 81 VAL A CA 1
ATOM 621 C C . VAL A 1 81 ? -9.306 2.614 7.175 1.00 97.94 81 VAL A C 1
ATOM 623 O O . VAL A 1 81 ? -9.365 3.505 6.329 1.00 97.94 81 VAL A O 1
ATOM 626 N N . VAL A 1 82 ? -9.405 2.866 8.479 1.00 98.12 82 VAL A N 1
ATOM 627 C CA . VAL A 1 82 ? -9.495 4.204 9.070 1.00 98.12 82 VAL A CA 1
ATOM 628 C C . VAL A 1 82 ? -8.213 4.482 9.847 1.00 98.12 82 VAL A C 1
ATOM 630 O O . VAL A 1 82 ? -7.888 3.772 10.799 1.00 98.12 82 VAL A O 1
ATOM 633 N N . LEU A 1 83 ? -7.489 5.530 9.453 1.00 97.62 83 LEU A N 1
ATOM 634 C CA . LEU A 1 83 ? -6.288 5.986 10.152 1.00 97.62 83 LEU A CA 1
ATOM 635 C C . LEU A 1 83 ? -6.680 6.770 11.414 1.00 97.62 83 LEU A C 1
ATOM 637 O O . LEU A 1 83 ? -7.442 7.729 11.325 1.00 97.62 83 LEU A O 1
ATOM 641 N N . ILE A 1 84 ? -6.152 6.381 12.580 1.00 98.19 84 ILE A N 1
ATOM 642 C CA . ILE A 1 84 ? -6.447 7.030 13.872 1.00 98.19 84 ILE A CA 1
ATOM 643 C C . ILE A 1 84 ? -5.260 7.889 14.321 1.00 98.19 84 ILE A C 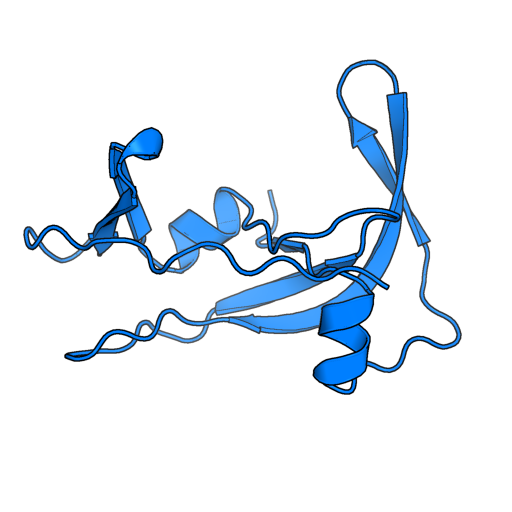1
ATOM 645 O O . ILE A 1 84 ? -5.409 9.084 14.561 1.00 98.19 84 ILE A O 1
ATOM 649 N N . LYS A 1 85 ? -4.065 7.290 14.431 1.00 97.19 85 LYS A N 1
ATOM 650 C CA . LYS A 1 85 ? -2.808 7.990 14.756 1.00 97.19 85 LYS A CA 1
ATOM 651 C C . LYS A 1 85 ? -1.681 7.448 13.870 1.00 97.19 85 LYS A C 1
ATOM 653 O O . LYS A 1 85 ? -0.955 6.556 14.309 1.00 97.19 85 LYS A O 1
ATOM 658 N N . PRO A 1 86 ? -1.506 7.978 12.643 1.00 93.62 86 PRO A N 1
ATOM 659 C CA . PRO A 1 86 ? -0.561 7.440 11.660 1.00 93.62 86 PRO A CA 1
ATOM 660 C C . PRO A 1 86 ? 0.873 7.312 12.179 1.00 93.62 86 PRO A C 1
ATOM 662 O O . PRO A 1 86 ? 1.499 6.275 11.997 1.00 93.62 86 PRO A O 1
ATOM 665 N N . ARG A 1 87 ? 1.379 8.326 12.899 1.00 93.62 87 ARG A N 1
ATOM 666 C CA . ARG A 1 87 ? 2.750 8.313 13.442 1.00 93.62 87 ARG A CA 1
ATOM 667 C C . ARG A 1 87 ? 3.001 7.169 14.429 1.00 93.62 87 ARG A C 1
ATOM 669 O O . ARG A 1 87 ? 4.132 6.701 14.525 1.00 93.62 87 ARG A O 1
ATOM 676 N N . SER A 1 88 ? 1.962 6.763 15.155 1.00 96.19 88 SER A N 1
ATOM 677 C CA . SER A 1 88 ? 1.979 5.661 16.121 1.00 96.19 88 SER A CA 1
ATOM 678 C C . SER A 1 88 ? 1.522 4.335 15.506 1.00 96.19 88 SER A C 1
ATOM 680 O O . SER A 1 88 ? 1.351 3.368 16.238 1.00 96.19 88 SER A O 1
ATOM 682 N N . GLY A 1 89 ? 1.247 4.300 14.196 1.00 96.38 89 GLY A N 1
ATOM 683 C CA . GLY A 1 89 ? 0.739 3.115 13.510 1.00 96.38 89 GLY A CA 1
ATOM 684 C C . GLY A 1 89 ? -0.664 2.693 13.948 1.00 96.38 89 GLY A C 1
ATOM 685 O O . GLY A 1 89 ? -0.996 1.524 13.818 1.00 96.38 89 GLY A O 1
ATOM 686 N N . LEU A 1 90 ? -1.492 3.592 14.499 1.00 98.19 90 LEU A N 1
ATOM 687 C CA . LEU A 1 90 ? -2.829 3.210 14.969 1.00 98.19 90 LEU A CA 1
ATOM 688 C C . LEU A 1 90 ? -3.892 3.399 13.889 1.00 98.19 90 LEU A C 1
ATOM 690 O O . LEU A 1 90 ? -4.068 4.502 13.357 1.00 98.19 90 LEU A O 1
ATOM 694 N N . TRP A 1 91 ? -4.647 2.337 13.638 1.00 98.06 91 TRP A N 1
ATOM 695 C CA . TRP A 1 91 ? -5.733 2.278 12.662 1.00 98.06 91 TRP A CA 1
ATOM 696 C C . TRP A 1 91 ? -6.855 1.345 13.147 1.00 98.06 91 TRP A C 1
ATOM 698 O O . TRP A 1 91 ? -6.732 0.711 14.191 1.00 98.06 91 TRP A O 1
ATOM 708 N N . ARG A 1 92 ? -7.969 1.271 12.421 1.00 98.06 92 ARG A N 1
ATOM 709 C CA . ARG A 1 92 ? -9.044 0.281 12.630 1.00 98.06 92 ARG A CA 1
ATOM 710 C C . ARG A 1 92 ? -9.741 -0.031 11.315 1.00 98.06 92 ARG A C 1
ATOM 712 O O . ARG A 1 92 ? -9.652 0.773 10.381 1.00 98.06 92 ARG A O 1
ATOM 719 N N . PHE A 1 93 ? -10.461 -1.144 11.235 1.00 98.19 93 PHE A N 1
ATOM 720 C CA . PHE A 1 93 ? -11.447 -1.293 10.170 1.00 98.19 93 PHE A CA 1
ATOM 721 C C . PHE A 1 93 ? -12.623 -0.325 10.376 1.00 98.19 93 PHE A C 1
ATOM 723 O O . PHE A 1 93 ? -12.957 0.073 11.491 1.00 98.19 93 PHE A O 1
ATOM 730 N N . VAL A 1 94 ? -13.255 0.086 9.281 1.00 97.69 94 VAL A N 1
ATOM 731 C CA . VAL A 1 94 ? -14.390 1.018 9.297 1.00 97.69 94 VAL A CA 1
ATOM 732 C C . VAL A 1 94 ? -15.605 0.446 10.039 1.00 97.69 94 VAL A C 1
ATOM 734 O O . VAL A 1 94 ? -16.393 1.209 10.591 1.00 97.69 94 VAL A O 1
ATOM 737 N N . ASP A 1 95 ? -15.731 -0.882 10.077 1.00 97.31 95 ASP A N 1
ATOM 738 C CA . ASP A 1 95 ? -16.828 -1.640 10.684 1.00 97.31 95 ASP A CA 1
ATOM 739 C C . ASP A 1 95 ? -16.544 -2.092 12.131 1.00 97.31 95 ASP A C 1
ATOM 741 O O . ASP A 1 95 ? -17.298 -2.895 12.674 1.00 97.31 95 ASP A O 1
ATOM 745 N N . GLU A 1 96 ? -15.481 -1.593 12.775 1.00 96.06 96 GLU A N 1
ATOM 746 C CA . GLU A 1 96 ? -15.123 -1.972 14.149 1.00 96.06 96 GLU A CA 1
ATOM 747 C C . GLU A 1 96 ? -14.645 -0.782 14.996 1.00 96.06 96 GLU A C 1
ATOM 749 O O . GLU A 1 96 ? -14.183 0.232 14.476 1.00 96.06 96 GLU A O 1
ATOM 754 N N . GLU A 1 97 ? -14.691 -0.922 16.323 1.00 95.94 97 GLU A N 1
ATOM 755 C CA . GLU A 1 97 ? -14.108 0.045 17.274 1.00 95.94 97 GLU A CA 1
ATOM 756 C C . GLU A 1 97 ? -12.7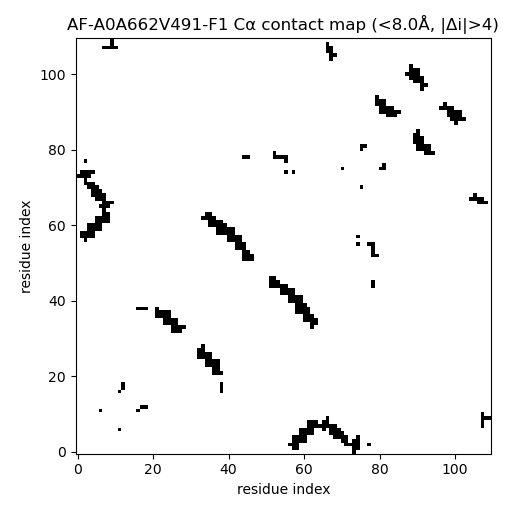04 -0.357 17.757 1.00 95.94 97 GLU A C 1
ATOM 758 O O . GLU A 1 97 ? -11.954 0.459 18.299 1.00 95.94 97 GLU A O 1
ATOM 763 N N . LYS A 1 98 ? -12.322 -1.619 17.536 1.00 96.62 98 LYS A N 1
ATOM 764 C CA . LYS A 1 98 ? -11.024 -2.176 17.925 1.00 96.62 98 LYS A CA 1
ATOM 765 C C . LYS A 1 98 ? -9.891 -1.426 17.222 1.00 96.62 98 LYS A C 1
ATOM 767 O O . LYS A 1 98 ? -9.783 -1.447 16.002 1.00 96.62 98 LYS A O 1
ATOM 772 N N . THR A 1 99 ? -9.009 -0.806 18.004 1.00 97.50 99 THR A N 1
ATOM 773 C CA . THR A 1 99 ? -7.779 -0.197 17.480 1.00 97.50 99 THR A CA 1
ATOM 774 C C . THR A 1 99 ? -6.725 -1.269 17.213 1.00 97.50 99 THR A C 1
ATOM 776 O O . THR A 1 99 ? -6.564 -2.213 17.988 1.00 97.50 99 THR A O 1
ATOM 779 N N . ARG A 1 100 ? -6.002 -1.111 16.109 1.00 96.69 100 ARG A N 1
ATOM 780 C CA . ARG A 1 100 ? -4.961 -2.006 15.609 1.00 96.69 100 ARG A CA 1
ATOM 781 C C . ARG A 1 100 ? -3.653 -1.242 15.439 1.00 96.69 100 ARG A C 1
ATOM 783 O O . ARG A 1 100 ? -3.669 -0.044 15.157 1.00 96.69 100 ARG A O 1
ATOM 790 N N . GLY A 1 101 ? -2.543 -1.951 15.624 1.00 96.62 101 GLY A N 1
ATOM 791 C CA . GLY A 1 101 ? -1.202 -1.473 15.299 1.00 96.62 101 GLY A CA 1
ATOM 792 C C . GLY A 1 101 ? -0.815 -1.860 13.874 1.00 96.62 101 GLY A C 1
ATOM 793 O O . GLY A 1 101 ? -1.265 -2.885 13.359 1.00 96.62 101 GLY A O 1
ATOM 794 N N . SER A 1 102 ? -0.015 -1.026 13.224 1.00 95.38 102 SER A N 1
ATOM 795 C CA . SER A 1 102 ? 0.710 -1.392 12.011 1.00 95.38 102 SER A CA 1
ATOM 796 C C . SER A 1 102 ? 1.868 -2.326 12.351 1.00 95.38 102 SER A C 1
ATOM 798 O O . SER A 1 102 ? 2.474 -2.201 13.413 1.00 95.38 102 SER A O 1
ATOM 800 N N . GLU A 1 103 ? 2.197 -3.214 11.419 1.00 92.56 103 GLU A N 1
ATOM 801 C CA . GLU A 1 103 ? 3.488 -3.902 11.414 1.00 92.56 103 GLU A CA 1
ATOM 802 C C . GLU A 1 103 ? 4.624 -2.896 11.165 1.00 92.56 103 GLU A C 1
ATOM 804 O O . GLU A 1 103 ? 4.399 -1.819 10.598 1.00 92.56 103 GLU A O 1
ATOM 809 N N . GLU A 1 104 ? 5.846 -3.261 11.557 1.00 92.38 104 GLU A N 1
ATOM 810 C CA . GLU A 1 104 ? 7.031 -2.463 11.239 1.00 92.38 104 GLU A CA 1
ATOM 811 C C . GLU A 1 104 ? 7.201 -2.323 9.714 1.00 92.38 104 GLU A C 1
ATOM 813 O O . GLU A 1 104 ? 6.968 -3.284 8.967 1.00 92.38 104 GLU A O 1
ATOM 818 N N . PRO A 1 105 ? 7.607 -1.139 9.222 1.00 90.44 105 PRO A N 1
ATOM 819 C CA . PRO A 1 105 ? 7.809 -0.923 7.799 1.00 90.44 105 PRO A CA 1
ATOM 820 C C . PRO A 1 105 ? 8.917 -1.830 7.257 1.00 90.44 105 PRO A C 1
ATOM 822 O O . PRO A 1 105 ? 9.996 -1.961 7.837 1.00 90.44 105 PRO A O 1
ATOM 825 N N . ALA A 1 106 ? 8.655 -2.433 6.098 1.00 94.44 106 ALA A N 1
ATOM 826 C CA . ALA A 1 106 ? 9.643 -3.198 5.354 1.00 94.44 106 ALA A CA 1
ATOM 827 C C . ALA A 1 106 ? 10.247 -2.338 4.241 1.00 94.44 106 ALA A C 1
ATOM 829 O O . ALA A 1 106 ? 9.527 -1.842 3.369 1.00 94.44 106 ALA A O 1
ATOM 830 N N . TYR A 1 107 ? 11.574 -2.232 4.249 1.00 95.19 107 TYR A N 1
ATOM 831 C CA . TYR A 1 107 ? 12.349 -1.488 3.263 1.00 95.19 107 TYR A CA 1
ATOM 832 C C . TYR A 1 107 ? 12.916 -2.438 2.201 1.00 95.19 107 TYR A C 1
ATOM 834 O O . TYR A 1 107 ? 13.533 -3.456 2.516 1.00 95.19 107 TYR A O 1
ATOM 842 N N . TRP A 1 108 ? 12.714 -2.092 0.935 1.00 93.56 108 TRP A N 1
ATOM 843 C CA . TRP A 1 108 ? 13.052 -2.888 -0.240 1.00 93.56 108 TRP A CA 1
ATOM 844 C C . TRP A 1 108 ? 14.060 -2.128 -1.092 1.00 93.56 108 TRP A C 1
ATOM 846 O O . TRP A 1 108 ? 13.694 -1.372 -1.992 1.00 93.56 108 TRP A O 1
ATOM 856 N N . VAL A 1 109 ? 15.334 -2.317 -0.768 1.00 87.75 109 VAL A N 1
ATOM 857 C CA . VAL A 1 109 ? 16.463 -1.743 -1.504 1.00 87.75 109 VAL A CA 1
ATOM 858 C C . VAL A 1 109 ? 17.003 -2.754 -2.518 1.00 87.75 109 VAL A C 1
ATOM 860 O O . VAL A 1 109 ? 16.910 -3.962 -2.291 1.00 87.75 109 VAL A O 1
ATOM 863 N N . GLU A 1 110 ? 17.504 -2.254 -3.647 1.00 67.25 110 GLU A N 1
ATOM 864 C CA . GLU A 1 110 ? 18.283 -3.043 -4.617 1.00 67.25 110 GLU A CA 1
ATOM 865 C C . GLU A 1 110 ? 19.755 -3.126 -4.219 1.00 67.25 110 GLU A C 1
ATOM 867 O O . GLU A 1 110 ? 20.2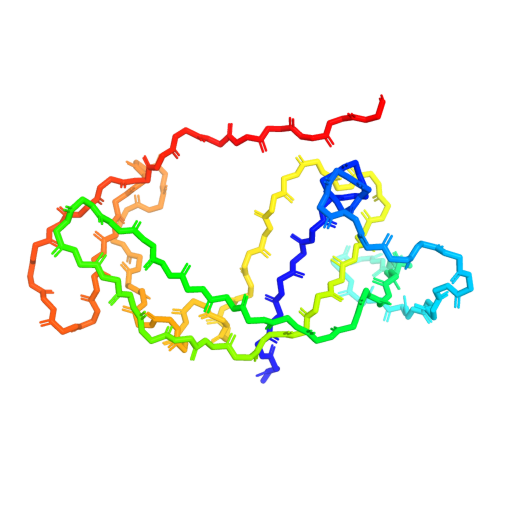63 -2.135 -3.641 1.00 67.25 110 GLU A O 1
#

Nearest PDB structures (foldseek):
  1b11-assembly1_A  TM=5.434E-01  e=5.629E-01  Feline immunodeficiency virus
  5fiv-assembly1_A-2  TM=5.473E-01  e=9.288E-01  Feline immunodeficiency virus (isolate Petaluma)
  6fiv-assembly1_A-2  TM=5.457E-01  e=1.038E+00  Feline immunodeficiency virus (isolate Petaluma)
  3ogq-assembly1_A  TM=5.726E-01  e=2.989E+00  Feline immunodeficiency virus
  7uvk-assembly1_A  TM=2.810E-01  e=6.888E+00  Gemella haemolysans

Secondary structure (DSSP, 8-state):
---EEE--HHHHHHTT---TTPPEEEEEETTEEEEEEEEEEEEE--B-SS-BPPPEEEEEEE-TT--S-EE-HHHHHHTTEEEEEGGGTEEEETT----EEPPPPPP---

Solvent-accessible surface area (backbone atoms only — not comparable to full-atom values): 6508 Å² total; per-residue (Å²): 128,76,34,32,35,38,39,12,60,47,48,37,53,74,72,64,53,79,75,75,88,54,53,73,45,79,44,82,52,93,95,46,71,42,66,30,34,50,71,48,76,42,79,45,62,57,81,54,101,86,52,65,48,67,79,38,81,24,39,32,30,26,44,80,92,39,34,50,74,44,72,34,71,46,31,37,53,72,60,32,51,40,80,74,39,69,94,76,31,28,28,26,48,72,92,52,87,62,77,40,75,58,78,82,87,67,78,33,76,128